Protein AF-A0A9X2I6A7-F1 (afdb_monomer_lite)

Radius of gyration: 11.44 Å; chains: 1; bounding box: 30×20×25 Å

Structure (mmCIF, N/CA/C/O backbone):
data_AF-A0A9X2I6A7-F1
#
_entry.id   AF-A0A9X2I6A7-F1
#
loop_
_atom_site.group_PDB
_atom_site.id
_atom_site.type_symbol
_atom_site.label_atom_id
_atom_site.label_alt_id
_atom_site.label_comp_id
_atom_site.label_asym_id
_atom_site.label_entity_id
_atom_site.label_seq_id
_atom_site.pdbx_PDB_ins_code
_atom_site.Cartn_x
_atom_site.Cartn_y
_atom_site.Cartn_z
_atom_site.occupancy
_atom_site.B_iso_or_equiv
_atom_site.auth_seq_id
_atom_site.auth_comp_id
_atom_site.auth_asym_id
_atom_site.auth_atom_id
_atom_site.pdbx_PDB_model_num
ATOM 1 N N . MET A 1 1 ? -10.325 10.359 9.577 1.00 61.59 1 MET A N 1
ATOM 2 C CA . MET A 1 1 ? -9.365 9.266 9.304 1.00 61.59 1 MET A CA 1
ATOM 3 C C . MET A 1 1 ? -7.972 9.836 9.134 1.00 61.59 1 MET A C 1
ATOM 5 O O . MET A 1 1 ? -7.823 10.840 8.445 1.00 61.59 1 MET A O 1
ATOM 9 N N . ASP A 1 2 ? -6.964 9.216 9.747 1.00 81.06 2 ASP A N 1
ATOM 10 C CA . ASP A 1 2 ? -5.575 9.669 9.654 1.00 81.06 2 ASP A CA 1
ATOM 11 C C . ASP A 1 2 ? -4.923 9.194 8.348 1.00 81.06 2 ASP A C 1
ATOM 13 O O . ASP A 1 2 ? -4.390 8.089 8.253 1.00 81.06 2 ASP A O 1
ATOM 17 N N . LYS A 1 3 ? -4.923 10.057 7.324 1.00 81.25 3 LYS A N 1
ATOM 18 C CA . LYS A 1 3 ? -4.270 9.790 6.026 1.00 81.25 3 LYS A CA 1
ATOM 19 C C . LYS A 1 3 ? -2.786 9.421 6.184 1.00 81.25 3 LYS A C 1
ATOM 21 O O . LYS A 1 3 ? -2.258 8.619 5.422 1.00 81.25 3 LYS A O 1
ATOM 26 N N . ARG A 1 4 ? -2.119 9.954 7.216 1.00 86.56 4 ARG A N 1
ATOM 27 C CA . ARG A 1 4 ? -0.727 9.618 7.568 1.00 86.56 4 ARG A CA 1
ATOM 28 C C . ARG A 1 4 ? -0.563 8.172 8.035 1.00 86.56 4 ARG A C 1
ATOM 30 O O . ARG A 1 4 ? 0.469 7.570 7.757 1.00 86.56 4 ARG A O 1
ATOM 37 N N . PHE A 1 5 ? -1.549 7.629 8.747 1.00 88.62 5 PHE A N 1
ATOM 38 C CA . PHE A 1 5 ? -1.529 6.236 9.183 1.00 88.62 5 PHE A CA 1
ATOM 39 C C . PHE A 1 5 ? -1.706 5.298 7.990 1.00 88.62 5 PHE A C 1
ATOM 41 O O . PHE A 1 5 ? -0.899 4.393 7.807 1.00 88.62 5 PHE A O 1
ATOM 48 N N . ILE A 1 6 ? -2.695 5.579 7.137 1.00 88.00 6 ILE A N 1
ATOM 49 C CA . ILE A 1 6 ? -2.954 4.811 5.910 1.00 88.00 6 ILE A CA 1
ATOM 50 C C . ILE A 1 6 ? -1.709 4.800 5.019 1.00 88.00 6 ILE A C 1
ATOM 52 O O . ILE A 1 6 ? -1.281 3.736 4.586 1.00 88.00 6 ILE A O 1
ATOM 56 N N . LYS A 1 7 ? -1.061 5.958 4.836 1.00 88.88 7 LYS A N 1
ATOM 57 C CA . LYS A 1 7 ? 0.198 6.048 4.088 1.00 88.88 7 LYS A CA 1
ATOM 58 C C . LYS A 1 7 ? 1.287 5.141 4.668 1.00 88.88 7 LYS A C 1
ATOM 60 O O . LYS A 1 7 ? 1.941 4.434 3.920 1.00 88.88 7 LYS A O 1
ATOM 65 N N . LYS A 1 8 ? 1.47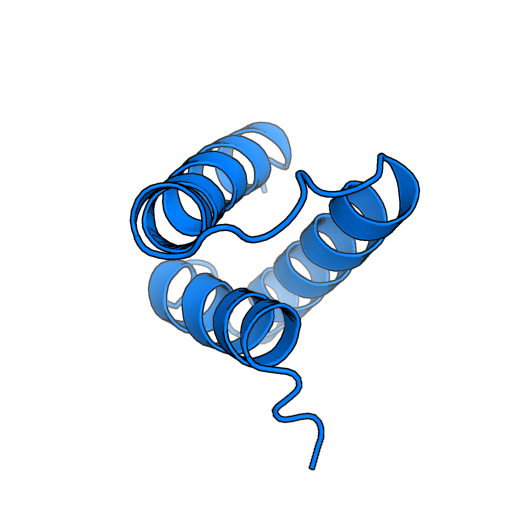4 5.122 5.993 1.00 89.69 8 LYS A N 1
ATOM 66 C CA . LYS A 1 8 ? 2.475 4.243 6.623 1.00 89.69 8 LYS A CA 1
ATOM 67 C C . LYS A 1 8 ? 2.185 2.759 6.392 1.00 89.69 8 LYS A C 1
ATOM 69 O O 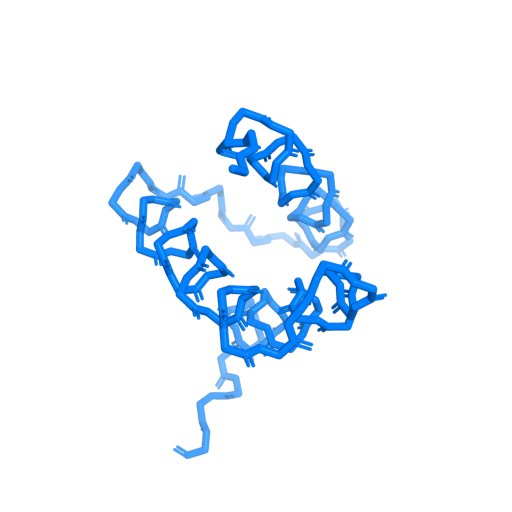. LYS A 1 8 ? 3.126 1.996 6.205 1.00 89.69 8 LYS A O 1
ATOM 74 N N . GLN A 1 9 ? 0.915 2.359 6.434 1.00 89.88 9 GLN A N 1
ATOM 75 C CA . GLN A 1 9 ? 0.519 0.973 6.174 1.00 89.88 9 GLN A CA 1
ATOM 76 C C . GLN A 1 9 ? 0.728 0.608 4.702 1.00 89.88 9 GLN A C 1
ATOM 78 O O . GLN A 1 9 ? 1.319 -0.423 4.403 1.00 89.88 9 GLN A O 1
ATOM 83 N N . MET A 1 10 ? 0.349 1.504 3.791 1.00 89.62 10 MET A N 1
ATOM 84 C CA . MET A 1 10 ? 0.627 1.385 2.362 1.00 89.62 10 MET A CA 1
ATOM 85 C C . MET A 1 10 ? 2.126 1.230 2.088 1.00 89.62 10 MET A C 1
ATOM 87 O O . MET A 1 10 ? 2.520 0.264 1.445 1.00 89.62 10 MET A O 1
ATOM 91 N N . ASP A 1 11 ? 2.968 2.108 2.643 1.00 87.81 11 ASP A N 1
ATOM 92 C CA . ASP A 1 11 ? 4.428 2.041 2.497 1.00 87.81 11 ASP A CA 1
ATOM 93 C C . ASP A 1 11 ? 4.988 0.694 3.009 1.00 87.81 11 ASP A C 1
ATOM 95 O O . ASP A 1 11 ? 5.950 0.167 2.451 1.00 87.81 11 ASP A O 1
ATOM 99 N N . HIS A 1 12 ? 4.396 0.118 4.062 1.00 88.06 12 HIS A N 1
ATOM 100 C CA . HIS A 1 12 ? 4.794 -1.191 4.588 1.00 88.06 12 HIS A CA 1
ATOM 101 C C . HIS A 1 12 ? 4.439 -2.327 3.623 1.00 88.06 12 HIS A C 1
ATOM 103 O O . HIS A 1 12 ? 5.287 -3.162 3.318 1.00 88.06 12 HIS A O 1
ATOM 109 N N . VAL A 1 13 ? 3.212 -2.331 3.104 1.00 87.25 13 VAL A N 1
ATOM 110 C CA . VAL A 1 13 ? 2.734 -3.349 2.161 1.00 87.25 13 VAL A CA 1
ATOM 111 C C . VAL A 1 13 ? 3.490 -3.260 0.834 1.00 87.25 13 VAL A C 1
ATOM 113 O O . VAL A 1 13 ? 3.971 -4.273 0.337 1.00 87.25 13 VAL A O 1
ATOM 116 N N . ILE A 1 14 ? 3.722 -2.055 0.307 1.00 85.38 14 ILE A N 1
ATOM 117 C CA . ILE A 1 14 ? 4.557 -1.844 -0.885 1.00 85.38 14 ILE A CA 1
ATOM 118 C C . ILE A 1 14 ? 5.937 -2.475 -0.693 1.00 85.38 14 ILE A C 1
ATOM 120 O O . ILE A 1 14 ? 6.384 -3.233 -1.552 1.00 85.38 14 ILE A O 1
ATOM 124 N N . LYS A 1 15 ? 6.588 -2.224 0.453 1.00 83.12 15 LYS A N 1
ATOM 125 C CA . LYS A 1 15 ? 7.906 -2.800 0.748 1.00 83.12 15 LYS A CA 1
ATOM 126 C C . LYS A 1 15 ? 7.913 -4.318 0.662 1.00 83.12 15 LYS A C 1
ATOM 128 O O . LYS A 1 15 ? 8.836 -4.869 0.072 1.00 83.12 15 LYS A O 1
ATOM 133 N N . THR A 1 16 ? 6.878 -4.983 1.178 1.00 82.19 16 THR A N 1
ATOM 134 C CA . THR A 1 16 ? 6.789 -6.450 1.103 1.00 82.19 16 THR A CA 1
ATOM 135 C C . THR A 1 16 ? 6.761 -6.977 -0.331 1.00 82.19 16 THR A C 1
ATOM 137 O O . THR A 1 16 ? 7.327 -8.035 -0.592 1.00 82.19 16 THR A O 1
ATOM 140 N N . TYR A 1 17 ? 6.198 -6.219 -1.275 1.00 75.69 17 TYR A N 1
ATOM 141 C CA . TYR A 1 17 ? 6.158 -6.598 -2.688 1.00 75.69 17 TYR A CA 1
ATOM 142 C C . TYR A 1 17 ? 7.440 -6.212 -3.441 1.00 75.69 17 TYR A C 1
ATOM 144 O O . TYR A 1 17 ? 7.943 -6.999 -4.244 1.00 75.69 17 TYR A O 1
ATOM 152 N N . THR A 1 18 ? 8.022 -5.050 -3.131 1.00 74.00 18 THR A N 1
ATOM 153 C CA . THR A 1 18 ? 9.256 -4.552 -3.768 1.00 74.00 18 THR A CA 1
ATOM 154 C C . THR A 1 18 ? 10.535 -5.215 -3.250 1.00 74.00 18 THR A C 1
ATOM 156 O O . THR A 1 18 ? 11.551 -5.204 -3.931 1.00 74.00 18 THR A O 1
ATOM 159 N N . GLU A 1 19 ? 10.540 -5.760 -2.029 1.00 68.75 19 GLU A N 1
ATOM 160 C CA . GLU A 1 19 ? 11.696 -6.511 -1.511 1.00 68.75 19 GLU A CA 1
ATOM 161 C C . GLU A 1 19 ? 11.734 -7.942 -2.069 1.00 68.75 19 GLU A C 1
ATOM 163 O O . GLU A 1 19 ? 12.806 -8.532 -2.189 1.00 68.75 19 GLU A O 1
ATOM 168 N N . GLN A 1 20 ? 10.574 -8.496 -2.438 1.00 61.22 20 GLN A N 1
ATOM 169 C CA . GLN A 1 20 ? 10.457 -9.846 -2.997 1.00 61.22 20 GLN A CA 1
ATOM 170 C C . GLN A 1 20 ? 10.587 -9.890 -4.524 1.00 61.22 20 GLN A C 1
ATOM 172 O O . GLN A 1 20 ? 11.004 -10.908 -5.073 1.00 61.22 20 GLN A O 1
ATOM 177 N N . SER A 1 21 ? 10.258 -8.797 -5.211 1.00 53.06 21 SER A N 1
ATOM 178 C CA . SER A 1 21 ? 10.349 -8.676 -6.666 1.00 53.06 21 SER A CA 1
ATOM 179 C C . SER A 1 21 ? 11.237 -7.490 -7.018 1.00 53.06 21 SER A C 1
ATOM 181 O O . SER A 1 21 ? 11.127 -6.450 -6.389 1.00 53.06 21 SER A O 1
ATOM 183 N N . PHE A 1 22 ? 12.081 -7.601 -8.048 1.00 52.94 22 PHE A N 1
ATOM 184 C CA . PHE A 1 22 ? 12.893 -6.505 -8.616 1.00 52.94 22 PHE A CA 1
ATOM 185 C C . PHE A 1 22 ? 12.040 -5.354 -9.223 1.00 52.94 22 PHE A C 1
ATOM 187 O O . PHE A 1 22 ? 12.406 -4.770 -10.243 1.00 52.94 22 PHE A O 1
ATOM 194 N N . SER A 1 23 ? 10.869 -5.039 -8.661 1.00 57.03 23 SER A N 1
ATOM 195 C CA . SER A 1 23 ? 9.991 -3.987 -9.152 1.00 57.03 23 SER A CA 1
ATOM 196 C C . SER A 1 23 ? 10.577 -2.620 -8.820 1.00 57.03 23 SER A C 1
ATOM 198 O O . SER A 1 23 ? 11.036 -2.372 -7.702 1.00 57.03 23 SER A O 1
ATOM 200 N N . LEU A 1 24 ? 10.531 -1.724 -9.799 1.00 63.66 24 LEU A N 1
ATOM 201 C CA . LEU A 1 24 ? 10.940 -0.337 -9.640 1.00 63.66 24 LEU A CA 1
ATOM 202 C C . LEU A 1 24 ? 10.157 0.336 -8.496 1.00 63.66 24 LEU A C 1
ATOM 204 O O . LEU A 1 24 ? 8.990 0.006 -8.271 1.00 63.66 24 LEU A O 1
ATOM 208 N N . PRO A 1 25 ? 10.783 1.275 -7.767 1.00 70.88 25 PRO A N 1
ATOM 209 C CA . PRO A 1 25 ? 10.073 2.067 -6.775 1.00 70.88 25 PRO A CA 1
ATOM 210 C C . PRO A 1 25 ? 8.958 2.877 -7.446 1.00 70.88 25 PRO A C 1
ATOM 212 O O . PRO A 1 25 ? 9.143 3.391 -8.550 1.00 70.88 25 PRO A O 1
ATOM 215 N N . LEU A 1 26 ? 7.832 3.023 -6.746 1.00 78.06 26 LEU A N 1
ATOM 216 C CA . LEU A 1 26 ? 6.713 3.863 -7.173 1.00 78.06 26 LEU A CA 1
ATOM 217 C C . LEU A 1 26 ? 7.165 5.301 -7.433 1.00 78.06 26 LEU A C 1
ATOM 219 O O . LEU A 1 26 ? 7.927 5.892 -6.658 1.00 78.06 26 LEU A O 1
ATOM 223 N N . THR A 1 27 ? 6.631 5.899 -8.489 1.00 85.88 27 THR A N 1
ATOM 224 C CA . THR A 1 27 ? 6.687 7.346 -8.675 1.00 85.88 27 THR A CA 1
ATOM 225 C C . THR A 1 27 ? 5.777 8.050 -7.667 1.00 85.88 27 THR A C 1
ATOM 227 O O . THR A 1 27 ? 4.839 7.474 -7.114 1.00 85.88 27 THR A O 1
ATOM 230 N N . LYS A 1 28 ? 6.023 9.345 -7.434 1.00 83.94 28 LYS A N 1
ATOM 231 C CA . LYS A 1 28 ? 5.178 10.151 -6.536 1.00 83.94 28 LYS A CA 1
ATOM 232 C C . LYS A 1 28 ? 3.721 10.217 -6.995 1.00 83.94 28 LYS A C 1
ATOM 234 O O . LYS A 1 28 ? 2.832 1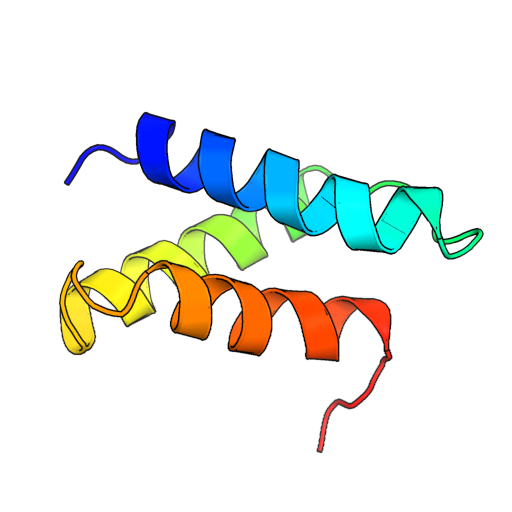0.328 -6.154 1.00 83.94 28 LYS A O 1
ATOM 239 N N . ASP A 1 29 ? 3.482 10.185 -8.302 1.00 88.12 29 ASP A N 1
ATOM 240 C CA . ASP A 1 29 ? 2.129 10.226 -8.850 1.00 88.12 29 ASP A CA 1
ATOM 241 C C . ASP A 1 29 ? 1.398 8.901 -8.612 1.00 88.12 29 ASP A C 1
ATOM 243 O O . ASP A 1 29 ? 0.265 8.922 -8.134 1.00 88.12 29 ASP A O 1
ATOM 247 N N . GLU A 1 30 ? 2.060 7.761 -8.823 1.00 87.12 30 GLU A N 1
ATOM 248 C CA . GLU A 1 30 ? 1.499 6.437 -8.513 1.00 87.12 30 GLU A CA 1
ATOM 249 C C . GLU A 1 30 ? 1.244 6.268 -7.011 1.00 87.12 30 GLU A C 1
ATOM 251 O O . GLU A 1 30 ? 0.174 5.811 -6.612 1.00 87.12 30 GLU A O 1
ATOM 256 N N . GLU A 1 31 ? 2.176 6.716 -6.161 1.00 87.75 31 GLU A N 1
ATOM 257 C CA . GLU A 1 31 ? 1.998 6.709 -4.704 1.00 87.75 31 GLU A CA 1
ATOM 258 C C . GLU A 1 31 ? 0.756 7.520 -4.293 1.00 87.75 31 GLU A C 1
ATOM 260 O O . GLU A 1 31 ? -0.053 7.070 -3.479 1.00 87.75 31 GLU A O 1
ATOM 265 N N . ASN A 1 32 ? 0.566 8.706 -4.881 1.00 89.50 32 ASN A N 1
ATOM 266 C CA . ASN A 1 32 ? -0.604 9.539 -4.609 1.00 89.50 32 ASN A CA 1
ATOM 267 C C . ASN A 1 32 ? -1.906 8.897 -5.108 1.00 89.50 32 ASN A C 1
ATOM 269 O O . ASN A 1 32 ? -2.920 8.981 -4.412 1.00 89.50 32 ASN A O 1
ATOM 273 N N . GLN A 1 33 ? -1.890 8.260 -6.282 1.00 90.56 33 GLN A N 1
ATOM 274 C CA . GLN A 1 33 ? -3.052 7.562 -6.835 1.00 90.56 33 GLN A CA 1
ATOM 275 C C . GLN A 1 33 ? -3.455 6.360 -5.975 1.00 90.56 33 GLN A C 1
ATOM 277 O O . GLN A 1 33 ? -4.633 6.222 -5.640 1.00 90.56 33 GLN A O 1
ATOM 282 N N . LEU A 1 34 ? -2.489 5.531 -5.569 1.00 89.94 34 LEU A N 1
ATOM 283 C CA . LEU A 1 34 ? -2.714 4.395 -4.673 1.00 89.94 34 LEU A CA 1
ATOM 284 C C . LEU A 1 34 ? -3.272 4.868 -3.333 1.00 89.94 34 LEU A C 1
ATOM 286 O O . LEU A 1 34 ? -4.317 4.389 -2.894 1.00 89.94 34 LEU A O 1
ATOM 290 N N . LEU A 1 35 ? -2.634 5.867 -2.718 1.00 91.19 35 LEU A N 1
ATOM 291 C CA . LEU A 1 35 ? -3.083 6.419 -1.444 1.00 91.19 35 LEU A CA 1
ATOM 292 C C . LEU A 1 35 ? -4.513 6.959 -1.531 1.00 91.19 35 LEU A C 1
ATOM 294 O O . LEU A 1 35 ? -5.293 6.772 -0.600 1.00 91.19 35 LEU A O 1
ATOM 298 N N . GLN A 1 36 ? -4.859 7.635 -2.627 1.00 92.00 36 GLN A N 1
ATOM 299 C CA . GLN A 1 36 ? -6.205 8.155 -2.830 1.00 92.00 36 GLN A CA 1
ATOM 300 C C . GLN A 1 36 ? -7.224 7.014 -2.981 1.00 92.00 36 GLN A C 1
ATOM 302 O O . GLN A 1 36 ? -8.208 7.011 -2.246 1.00 92.00 36 GLN A O 1
ATOM 307 N N . LYS A 1 37 ? -6.943 5.997 -3.813 1.00 91.31 37 LYS A N 1
ATOM 308 C CA . LYS A 1 37 ? -7.798 4.802 -3.954 1.00 91.31 37 LYS A CA 1
ATOM 309 C C . LYS A 1 37 ? -8.032 4.094 -2.617 1.00 91.31 37 LYS A C 1
ATOM 311 O O . LYS A 1 37 ? -9.166 3.738 -2.309 1.00 91.31 37 LYS A O 1
ATOM 316 N N . ILE A 1 38 ? -6.982 3.919 -1.811 1.00 91.62 38 ILE A N 1
ATOM 317 C CA . ILE A 1 38 ? -7.080 3.280 -0.491 1.00 91.62 38 ILE A CA 1
ATOM 318 C C . ILE A 1 38 ? -7.954 4.122 0.438 1.00 91.62 38 ILE A C 1
ATOM 320 O O . ILE A 1 38 ? -8.826 3.584 1.109 1.00 91.62 38 ILE A O 1
ATOM 324 N N . VAL A 1 39 ? -7.752 5.442 0.477 1.00 91.19 39 VAL A N 1
ATOM 325 C CA . VAL A 1 39 ? -8.572 6.337 1.306 1.00 91.19 39 VAL A CA 1
ATOM 326 C C . VAL A 1 39 ? -10.043 6.273 0.896 1.00 91.19 39 VAL A C 1
ATOM 328 O O . VAL A 1 39 ? -10.895 6.168 1.776 1.00 91.19 39 VAL A O 1
ATOM 331 N N . ASP A 1 40 ? -10.339 6.293 -0.403 1.00 91.69 40 ASP A N 1
ATOM 332 C CA . ASP A 1 40 ? -11.711 6.248 -0.914 1.00 91.69 40 ASP A CA 1
ATOM 333 C C . ASP A 1 40 ? -12.391 4.900 -0.600 1.00 91.69 40 ASP A C 1
ATOM 335 O O . ASP A 1 40 ? -13.537 4.877 -0.153 1.00 91.69 40 ASP A O 1
ATOM 339 N N . GLN A 1 41 ? -11.680 3.777 -0.748 1.00 90.56 41 GLN A N 1
ATOM 340 C CA . GLN A 1 41 ? -12.172 2.438 -0.388 1.00 90.56 41 GLN A CA 1
ATOM 341 C C . GLN A 1 41 ? -12.388 2.285 1.122 1.00 90.56 41 GLN A C 1
ATOM 343 O O . GLN A 1 41 ? -13.429 1.803 1.562 1.00 90.56 41 GLN A O 1
ATOM 348 N N . VAL A 1 42 ? -11.449 2.766 1.936 1.00 90.19 42 VAL A N 1
ATOM 349 C CA . VAL A 1 42 ? -11.549 2.734 3.402 1.00 90.19 42 VAL A CA 1
ATOM 350 C C . VAL A 1 42 ? -12.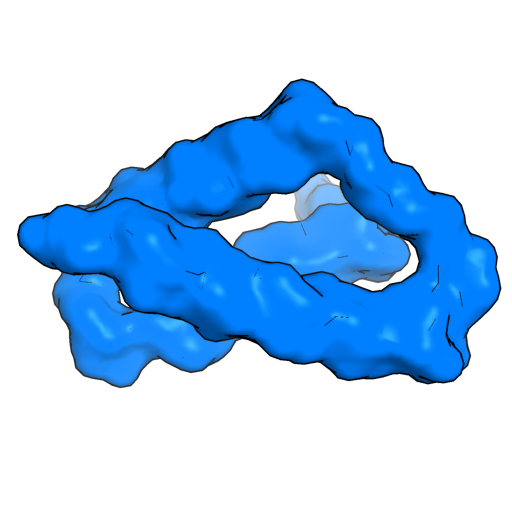715 3.598 3.902 1.00 90.19 42 VAL A C 1
ATOM 352 O O . VAL A 1 42 ? -13.355 3.255 4.896 1.00 90.19 42 VAL A O 1
ATOM 355 N N . GLN A 1 43 ? -13.037 4.699 3.215 1.00 88.50 43 GLN A N 1
ATOM 356 C CA . GLN A 1 43 ? -14.232 5.497 3.510 1.00 88.50 43 GLN A CA 1
ATOM 357 C C . GLN A 1 43 ? -15.541 4.767 3.178 1.00 88.50 43 GLN A C 1
ATOM 359 O O . GLN A 1 43 ? -16.539 5.004 3.856 1.00 88.50 43 GLN A O 1
ATOM 364 N N . GLN A 1 44 ? -15.546 3.894 2.167 1.00 88.94 44 GLN A N 1
ATOM 365 C CA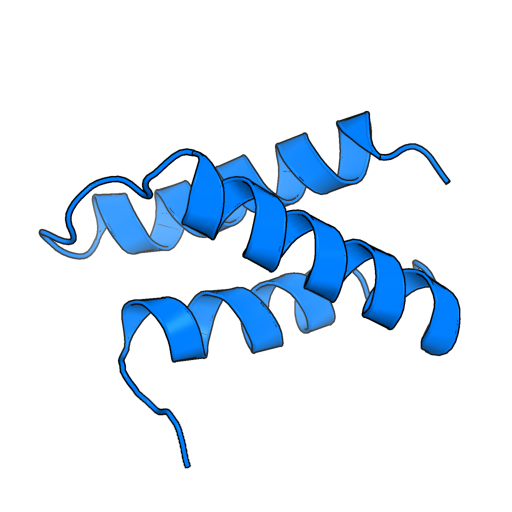 . GLN A 1 44 ? -16.730 3.139 1.743 1.00 88.94 44 GLN A CA 1
ATOM 366 C C . GLN A 1 44 ? -16.947 1.861 2.561 1.00 88.94 44 GLN A C 1
ATOM 368 O O . GLN A 1 44 ? -18.072 1.582 2.968 1.00 88.94 44 GLN A O 1
ATOM 373 N N . GLN A 1 45 ? -15.883 1.093 2.808 1.00 86.56 45 GLN A N 1
ATOM 374 C CA . GLN A 1 45 ? -15.947 -0.227 3.445 1.00 86.56 45 GLN A CA 1
ATOM 375 C C . GLN A 1 45 ? -15.654 -0.212 4.951 1.00 86.56 45 GLN A C 1
ATOM 377 O O . GLN A 1 45 ? -15.868 -1.214 5.629 1.00 86.56 45 GLN A O 1
ATOM 382 N N . GLY A 1 46 ? -15.149 0.903 5.480 1.00 85.81 46 GLY A N 1
ATOM 383 C CA . GLY A 1 46 ? -1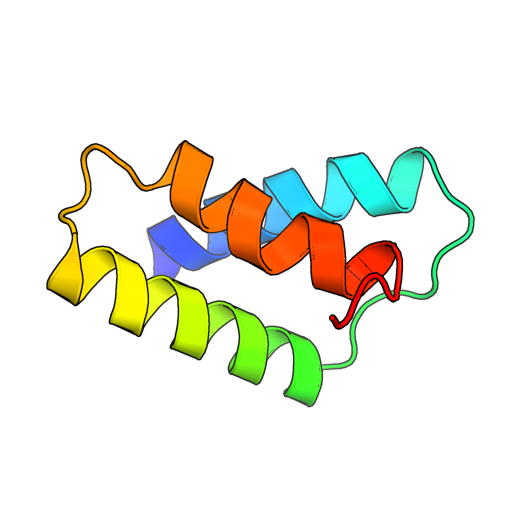4.736 1.010 6.874 1.00 85.81 46 GLY A CA 1
ATOM 384 C C . GLY A 1 46 ? -13.277 0.615 7.110 1.00 85.81 46 GLY A C 1
ATOM 385 O O . GLY A 1 46 ? -12.629 -0.079 6.329 1.00 85.81 46 GLY A O 1
ATOM 386 N N . PHE A 1 47 ? -12.737 1.098 8.229 1.00 84.81 47 PHE A N 1
ATOM 387 C CA . PHE A 1 47 ? -11.326 0.928 8.590 1.00 84.81 47 PHE A CA 1
ATOM 388 C C . PHE A 1 47 ? -10.961 -0.503 9.008 1.00 84.81 47 PHE A C 1
ATOM 390 O O . PHE A 1 47 ? -9.789 -0.867 8.978 1.00 84.81 47 PHE A O 1
ATOM 397 N N . GLU A 1 48 ? -11.948 -1.303 9.407 1.00 86.62 48 GLU A N 1
ATOM 398 C CA . GLU A 1 48 ? -11.760 -2.703 9.801 1.00 86.62 48 GLU A CA 1
ATOM 399 C C . GLU A 1 48 ? -11.179 -3.567 8.672 1.00 86.62 48 GLU A C 1
ATOM 401 O O . GLU A 1 48 ? -10.401 -4.473 8.950 1.00 86.62 48 GLU A O 1
ATOM 406 N N . ASN A 1 49 ? -11.442 -3.197 7.415 1.00 87.38 49 ASN A N 1
ATOM 407 C CA . ASN A 1 49 ? -10.958 -3.891 6.220 1.00 87.38 49 ASN A CA 1
ATOM 408 C C . ASN A 1 49 ? -9.679 -3.264 5.638 1.00 87.38 49 ASN A C 1
ATOM 410 O O . ASN A 1 49 ? -9.314 -3.546 4.501 1.00 87.38 49 ASN A O 1
ATOM 414 N N . LEU A 1 50 ? -8.983 -2.380 6.372 1.00 88.31 50 LEU A N 1
ATOM 415 C CA . LEU A 1 50 ? -7.829 -1.640 5.837 1.00 88.31 50 LEU A CA 1
ATOM 416 C C . LEU A 1 50 ? -6.759 -2.564 5.242 1.00 88.31 50 LEU A C 1
ATOM 418 O O . LEU A 1 50 ? -6.173 -2.225 4.219 1.00 88.31 50 LEU A O 1
ATOM 422 N N . GLN A 1 51 ? -6.477 -3.693 5.889 1.00 88.50 51 GLN A N 1
ATOM 423 C CA . GLN A 1 51 ? -5.434 -4.608 5.437 1.00 88.50 51 GLN A CA 1
ATOM 424 C C . GLN A 1 51 ? -5.821 -5.291 4.120 1.00 88.50 51 GLN A C 1
ATOM 426 O O . GLN A 1 51 ? -5.015 -5.295 3.192 1.00 88.50 51 GLN A O 1
ATOM 431 N N . ASP A 1 52 ? -7.059 -5.770 4.006 1.00 90.50 52 ASP A N 1
ATOM 432 C CA . ASP A 1 52 ? -7.579 -6.368 2.773 1.00 90.50 52 ASP A CA 1
ATOM 433 C C . ASP A 1 52 ? -7.620 -5.334 1.641 1.00 90.50 52 ASP A C 1
ATOM 435 O O . ASP A 1 52 ? -7.077 -5.577 0.571 1.00 90.50 52 ASP A O 1
ATOM 439 N N . ILE A 1 53 ? -8.106 -4.116 1.918 1.00 91.50 53 ILE A N 1
ATOM 440 C CA . ILE A 1 53 ? -8.125 -3.005 0.951 1.00 91.50 53 ILE A CA 1
ATOM 441 C C . ILE A 1 53 ? -6.714 -2.671 0.447 1.00 91.50 53 ILE A C 1
ATOM 443 O O . ILE A 1 53 ? -6.519 -2.387 -0.735 1.00 91.50 53 ILE A O 1
ATOM 447 N N . LEU A 1 54 ? -5.716 -2.669 1.335 1.00 90.94 54 LEU A N 1
ATOM 448 C CA . LEU A 1 54 ? -4.328 -2.431 0.948 1.00 90.94 54 LEU A CA 1
ATOM 449 C C . LEU A 1 54 ? -3.831 -3.520 -0.001 1.00 90.94 54 LEU A C 1
ATOM 451 O O . LEU A 1 54 ? -3.242 -3.190 -1.027 1.00 90.94 54 LEU A O 1
ATOM 455 N N . HIS A 1 55 ? -4.073 -4.792 0.314 1.00 89.31 55 HIS A N 1
ATOM 456 C CA . HIS A 1 55 ? -3.661 -5.900 -0.543 1.00 89.31 55 HIS A CA 1
ATOM 457 C C . HIS A 1 55 ? -4.407 -5.898 -1.884 1.00 89.31 55 HIS A C 1
ATOM 459 O O . HIS A 1 55 ? -3.750 -5.987 -2.917 1.00 89.31 55 HIS A O 1
ATOM 465 N N . ASP A 1 56 ? -5.722 -5.680 -1.891 1.00 89.25 56 ASP A N 1
ATOM 466 C CA . ASP A 1 56 ? -6.554 -5.632 -3.102 1.00 89.25 56 ASP A CA 1
ATOM 467 C C . ASP A 1 56 ? -6.158 -4.507 -4.062 1.00 89.25 56 ASP A C 1
ATOM 469 O O . ASP A 1 56 ? -6.352 -4.619 -5.268 1.00 89.25 56 ASP A O 1
ATOM 473 N N . ILE A 1 57 ? -5.602 -3.405 -3.554 1.00 89.56 57 ILE A N 1
ATOM 474 C CA . ILE A 1 57 ? -5.180 -2.273 -4.389 1.00 89.56 57 ILE A CA 1
ATOM 475 C C . ILE A 1 57 ? -3.710 -2.398 -4.796 1.00 89.56 57 ILE A C 1
ATOM 477 O O . ILE A 1 57 ? -3.352 -2.091 -5.933 1.00 89.56 57 ILE A O 1
ATOM 481 N N . ILE A 1 58 ? -2.845 -2.810 -3.869 1.00 88.00 58 ILE A N 1
ATOM 482 C CA . ILE A 1 58 ? -1.395 -2.824 -4.081 1.00 88.00 58 ILE A CA 1
ATOM 483 C C . ILE A 1 58 ? -0.972 -4.068 -4.871 1.00 88.00 58 ILE A C 1
ATOM 485 O O . ILE A 1 58 ? -0.087 -3.970 -5.717 1.00 88.00 58 ILE A O 1
ATOM 489 N N . TYR A 1 59 ? -1.596 -5.227 -4.643 1.00 85.00 59 TYR A N 1
ATOM 490 C CA . TYR A 1 59 ? -1.222 -6.460 -5.336 1.00 85.00 59 TYR A CA 1
ATOM 491 C C . TYR A 1 59 ? -1.426 -6.372 -6.859 1.00 85.00 59 TYR A C 1
ATOM 493 O O . TYR A 1 59 ? -0.438 -6.579 -7.565 1.00 85.00 59 TYR A O 1
ATOM 501 N N . PRO A 1 60 ? -2.610 -5.990 -7.390 1.00 83.81 60 PRO A N 1
ATOM 502 C CA . PRO A 1 60 ? -2.817 -5.858 -8.837 1.00 83.81 60 PRO A CA 1
ATOM 503 C C . PRO A 1 60 ? -1.881 -4.835 -9.478 1.00 83.81 60 PRO A C 1
ATOM 505 O O . PRO A 1 60 ? -1.365 -5.063 -10.571 1.00 83.81 60 PRO A O 1
ATOM 508 N N . PHE A 1 61 ? -1.600 -3.743 -8.755 1.00 84.56 61 PHE A N 1
ATOM 509 C CA . PHE A 1 61 ? -0.688 -2.697 -9.205 1.00 84.56 61 PHE A CA 1
ATOM 510 C C . PHE A 1 61 ? 0.724 -3.239 -9.484 1.00 84.56 61 PHE A C 1
ATOM 512 O O . PHE A 1 61 ? 1.342 -2.872 -10.479 1.00 84.56 61 PHE A O 1
ATOM 519 N N . PHE A 1 62 ? 1.247 -4.125 -8.630 1.00 79.00 62 PHE A N 1
ATOM 520 C CA . PHE A 1 62 ? 2.582 -4.703 -8.824 1.00 79.00 62 PHE A CA 1
ATOM 521 C C . PHE A 1 62 ? 2.603 -5.913 -9.758 1.00 79.00 62 PHE A C 1
ATOM 523 O O . PHE A 1 62 ? 3.639 -6.200 -10.359 1.00 79.00 62 PHE A O 1
ATOM 530 N N . THR A 1 63 ? 1.496 -6.644 -9.878 1.00 75.50 63 THR A N 1
ATOM 531 C CA . THR A 1 63 ? 1.435 -7.857 -10.703 1.00 75.50 63 THR A CA 1
ATOM 532 C C . THR A 1 63 ? 0.978 -7.600 -12.138 1.00 75.50 63 THR A C 1
ATOM 534 O O . THR A 1 63 ? 0.968 -8.548 -12.924 1.00 75.50 63 THR A O 1
ATOM 537 N N . ASN A 1 64 ? 0.640 -6.351 -12.507 1.00 65.62 64 ASN A N 1
ATOM 538 C CA . ASN A 1 64 ? -0.032 -6.015 -13.772 1.00 65.62 64 ASN A CA 1
ATOM 539 C C . ASN A 1 64 ? -1.263 -6.907 -14.025 1.00 65.62 64 ASN A C 1
ATOM 541 O O . ASN A 1 64 ? -1.630 -7.168 -15.171 1.00 65.62 64 ASN A O 1
ATOM 545 N N . GLN A 1 65 ? -1.891 -7.406 -12.957 1.00 55.22 65 GLN A N 1
ATOM 546 C CA . GLN A 1 65 ? -3.191 -8.059 -13.041 1.00 55.22 65 GLN A CA 1
ATOM 547 C C . GLN A 1 65 ? -4.268 -6.976 -13.025 1.00 55.22 65 GLN A C 1
ATOM 549 O O . GLN A 1 65 ? -5.069 -6.895 -12.102 1.00 55.22 65 GLN A O 1
ATOM 554 N N . ASP A 1 66 ? -4.249 -6.108 -14.032 1.00 46.34 66 ASP A N 1
ATOM 555 C CA . ASP A 1 66 ? -5.470 -5.426 -14.439 1.00 46.34 66 ASP A CA 1
ATOM 556 C C . ASP A 1 66 ? -6.326 -6.479 -15.169 1.00 46.34 66 ASP A C 1
ATOM 558 O O . ASP A 1 66 ? -5.864 -7.088 -16.139 1.00 46.34 66 ASP A O 1
ATOM 562 N N . GLU A 1 67 ? -7.527 -6.756 -14.653 1.00 42.12 67 GLU A N 1
ATOM 563 C CA . GLU A 1 67 ? -8.585 -7.451 -15.408 1.00 42.12 67 GLU A CA 1
ATOM 564 C C . GLU A 1 67 ? -8.979 -6.671 -16.672 1.00 42.12 67 GLU A C 1
ATOM 566 O O . GLU A 1 67 ? -9.115 -5.425 -16.594 1.00 42.12 67 GLU A O 1
#

Organism: NCBI:txid2917993

InterPro domains:
  IPR025546 YqzH-like protein [PF14164] (1-64)

Sequence (67 aa):
MDKRFIKKQMDHVIKTYTEQSFSLPLTKDEENQLLQKIVDQVQQQGFENLQDILHDIIYPFFTNQDE

Foldseek 3Di:
DPLVVLLVLLVVVLCVLVVVDVDDDDDPVRSVVLSVQLVVVCVVPPPVCSNVSSCVSNVCVSVVPDD

pLDDT: mean 81.77, std 12.19, range [42.12, 92.0]

Secondary structure (DSSP, 8-state):
--HHHHHHHHHHHHHHHHHHS-PPPPPHHHHHHHHHHHHHHHHHH-GGGHHHHHHHHHHHHHHT---